Protein AF-A0A947BH06-F1 (afdb_monomer_lite)

Sequence (73 aa):
ARGYGCVAQNAGDLRDGALNLSCGIRIMAVTVPRDGVISAGMRGVAADWGPFHQASKRSDIQAMTRQSAACRV

Structure (mmCIF, N/CA/C/O backbone):
data_AF-A0A947BH06-F1
#
_entry.id   AF-A0A947BH06-F1
#
loop_
_atom_site.group_PDB
_atom_site.id
_atom_site.type_symbol
_atom_site.label_atom_id
_atom_site.label_alt_id
_atom_site.label_comp_id
_atom_site.label_asym_id
_atom_site.label_entity_id
_atom_site.label_seq_id
_atom_site.pdbx_PDB_ins_code
_atom_site.Cartn_x
_atom_site.Cartn_y
_atom_site.Cartn_z
_atom_site.occupancy
_atom_site.B_iso_or_equiv
_atom_site.auth_seq_id
_atom_site.auth_comp_id
_atom_site.auth_asym_id
_atom_site.auth_atom_id
_atom_site.pdbx_PDB_model_num
ATOM 1 N N . ALA A 1 1 ? 9.899 -2.624 -5.396 1.00 80.56 1 ALA A N 1
ATOM 2 C CA . ALA A 1 1 ? 9.509 -3.077 -6.750 1.00 80.56 1 ALA A CA 1
ATOM 3 C C . ALA A 1 1 ? 9.985 -4.502 -7.042 1.00 80.56 1 ALA A C 1
ATOM 5 O O . ALA A 1 1 ? 9.160 -5.405 -7.024 1.00 80.56 1 ALA A O 1
ATOM 6 N N . ARG A 1 2 ? 11.295 -4.745 -7.227 1.00 91.44 2 ARG A N 1
ATOM 7 C CA . ARG A 1 2 ? 11.809 -6.087 -7.582 1.00 91.44 2 ARG A CA 1
ATOM 8 C C . ARG A 1 2 ? 11.448 -7.197 -6.586 1.00 91.44 2 ARG A C 1
ATOM 10 O O . ARG A 1 2 ? 11.042 -8.264 -7.019 1.00 91.44 2 ARG A O 1
ATOM 17 N N . GLY A 1 3 ? 11.498 -6.923 -5.278 1.00 92.62 3 GLY A N 1
ATOM 18 C CA . GLY A 1 3 ? 11.162 -7.909 -4.235 1.00 92.62 3 GLY A CA 1
ATOM 19 C C . GLY A 1 3 ? 9.728 -8.457 -4.285 1.00 92.62 3 GLY A C 1
ATOM 20 O O . GLY A 1 3 ? 9.472 -9.520 -3.740 1.00 92.62 3 GLY A O 1
ATOM 21 N N . TYR A 1 4 ? 8.816 -7.774 -4.983 1.00 95.06 4 TYR A N 1
ATOM 22 C CA . TYR A 1 4 ? 7.427 -8.207 -5.170 1.00 95.06 4 TYR A CA 1
ATOM 23 C C . TYR A 1 4 ? 7.119 -8.614 -6.623 1.00 95.06 4 TYR A C 1
ATOM 25 O O . TYR A 1 4 ? 5.965 -8.862 -6.975 1.00 95.06 4 TYR A O 1
ATOM 33 N N . GLY A 1 5 ? 8.136 -8.669 -7.494 1.00 95.31 5 GLY A N 1
ATOM 34 C CA . GLY A 1 5 ? 7.966 -9.001 -8.911 1.00 95.31 5 GLY A CA 1
ATOM 35 C C . GLY A 1 5 ? 7.074 -8.006 -9.659 1.00 95.31 5 GLY A C 1
ATOM 36 O O . GLY A 1 5 ? 6.220 -8.416 -10.440 1.00 95.31 5 GLY A O 1
ATOM 37 N N . CYS A 1 6 ? 7.205 -6.708 -9.367 1.00 97.06 6 CYS A N 1
ATOM 38 C CA . CYS A 1 6 ? 6.460 -5.666 -10.074 1.00 97.06 6 CYS A CA 1
ATOM 39 C C . CYS A 1 6 ? 6.890 -5.548 -11.542 1.00 97.06 6 CYS A C 1
ATOM 41 O O . CYS A 1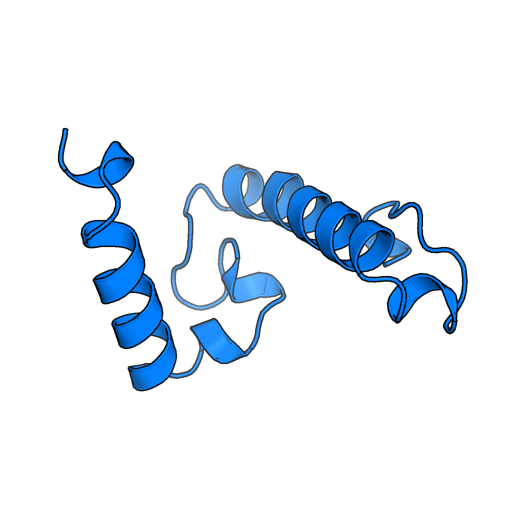 6 ? 8.042 -5.824 -11.869 1.00 97.06 6 CYS A O 1
ATOM 43 N N . VAL A 1 7 ? 5.978 -5.074 -12.400 1.00 96.50 7 VAL A N 1
ATOM 44 C CA . VAL A 1 7 ? 6.242 -4.860 -13.835 1.00 96.50 7 VAL A CA 1
ATOM 45 C C . VAL A 1 7 ? 7.280 -3.759 -14.061 1.00 96.50 7 VAL A C 1
ATOM 47 O O . VAL A 1 7 ? 8.140 -3.925 -14.916 1.00 96.50 7 VAL A O 1
ATOM 50 N N . ALA A 1 8 ? 7.261 -2.686 -13.262 1.00 96.25 8 ALA A N 1
ATOM 51 C CA . ALA A 1 8 ? 8.292 -1.647 -13.288 1.00 96.25 8 ALA A CA 1
ATOM 52 C C . ALA A 1 8 ? 9.692 -2.233 -13.007 1.00 96.25 8 ALA A C 1
ATOM 54 O O . ALA A 1 8 ? 9.944 -2.733 -11.905 1.00 96.25 8 ALA A O 1
ATOM 55 N N . GLN A 1 9 ? 10.601 -2.142 -13.983 1.00 93.88 9 GLN A N 1
ATOM 56 C CA . GLN A 1 9 ? 11.952 -2.715 -13.918 1.00 93.88 9 GLN A CA 1
ATOM 57 C C . GLN A 1 9 ? 13.038 -1.670 -13.641 1.00 93.88 9 GLN A C 1
ATOM 59 O O . GLN A 1 9 ? 14.105 -2.016 -13.125 1.00 93.88 9 GLN A O 1
ATOM 64 N N . ASN A 1 10 ? 12.784 -0.396 -13.946 1.00 95.19 10 ASN A N 1
ATOM 65 C CA . ASN A 1 10 ? 13.749 0.691 -13.771 1.00 95.19 10 ASN A CA 1
ATOM 66 C C . ASN A 1 10 ? 13.152 1.900 -13.019 1.00 95.19 10 ASN A C 1
ATOM 68 O O . ASN A 1 10 ? 11.972 1.931 -12.681 1.00 95.19 10 ASN A O 1
ATOM 72 N N . ALA A 1 11 ? 13.987 2.896 -12.710 1.00 94.56 11 ALA A N 1
ATOM 73 C CA . ALA A 1 11 ? 13.568 4.071 -11.941 1.00 94.56 11 ALA A CA 1
ATOM 74 C C . ALA A 1 11 ? 12.579 4.984 -12.691 1.00 94.56 11 ALA A C 1
ATOM 76 O O . ALA A 1 11 ? 11.774 5.656 -12.048 1.00 94.56 11 ALA A O 1
ATOM 77 N N . GLY A 1 12 ? 12.640 5.013 -14.026 1.00 96.56 12 GLY A N 1
ATOM 78 C CA . GLY A 1 12 ? 11.696 5.744 -14.869 1.00 96.56 12 GLY A CA 1
ATOM 79 C C . GLY A 1 12 ? 10.297 5.138 -14.792 1.00 96.56 12 GLY A C 1
ATOM 80 O O . GLY A 1 12 ? 9.341 5.861 -14.528 1.00 96.56 12 GLY A O 1
ATOM 81 N N . ASP A 1 13 ? 10.198 3.811 -14.885 1.00 96.88 13 ASP A N 1
ATOM 82 C CA . ASP A 1 13 ? 8.930 3.073 -14.788 1.00 96.88 13 ASP A CA 1
ATOM 83 C C . ASP A 1 13 ? 8.179 3.347 -13.477 1.00 96.88 13 ASP A C 1
ATOM 85 O O . ASP A 1 13 ? 6.955 3.337 -13.437 1.00 96.88 13 ASP A O 1
ATOM 89 N N . LEU A 1 14 ? 8.896 3.608 -12.378 1.00 94.00 14 LEU A N 1
ATOM 90 C CA . LEU A 1 14 ? 8.278 3.893 -11.076 1.00 94.00 14 LEU A CA 1
ATOM 91 C C . LEU A 1 14 ? 7.511 5.218 -11.040 1.00 94.00 14 LEU A C 1
ATOM 93 O O . LEU A 1 14 ? 6.728 5.435 -10.111 1.00 94.00 14 LEU A O 1
ATOM 97 N N . ARG A 1 15 ? 7.767 6.098 -12.012 1.00 96.88 15 ARG A N 1
ATOM 98 C CA . ARG A 1 15 ? 7.074 7.377 -12.186 1.00 96.88 15 ARG A CA 1
ATOM 99 C C . ARG A 1 15 ? 5.857 7.256 -13.099 1.00 96.88 15 ARG A C 1
ATOM 101 O O . ARG A 1 15 ? 5.037 8.168 -13.105 1.00 96.88 15 ARG A O 1
ATOM 108 N N . ASP A 1 16 ? 5.726 6.155 -13.837 1.00 98.19 16 ASP A N 1
ATOM 109 C CA . ASP A 1 16 ? 4.501 5.852 -14.565 1.00 98.19 16 ASP A CA 1
ATOM 110 C C . ASP A 1 16 ? 3.397 5.462 -13.573 1.00 98.19 16 ASP A C 1
ATOM 112 O O . ASP A 1 16 ? 3.569 4.574 -12.734 1.00 98.19 16 ASP A O 1
ATOM 116 N N . GLY A 1 17 ? 2.254 6.144 -13.651 1.00 97.62 17 GLY A N 1
ATOM 117 C CA . GLY A 1 17 ? 1.168 5.966 -12.690 1.00 97.62 17 GLY A CA 1
ATOM 118 C C . GLY A 1 17 ? 0.552 4.567 -12.724 1.00 97.62 17 GLY A C 1
ATOM 119 O O . GLY A 1 17 ? 0.239 4.011 -11.670 1.00 97.62 17 GLY A O 1
ATOM 120 N N . ALA A 1 18 ? 0.410 3.970 -13.910 1.00 98.12 18 ALA A N 1
ATOM 121 C CA . ALA A 1 18 ? -0.192 2.651 -14.060 1.00 98.12 18 ALA A CA 1
ATOM 122 C C . ALA A 1 18 ? 0.747 1.556 -13.536 1.00 98.12 18 ALA A C 1
ATOM 124 O O . ALA A 1 18 ? 0.317 0.675 -12.785 1.00 98.12 18 ALA A O 1
ATOM 125 N N . LEU A 1 19 ? 2.041 1.641 -13.859 1.00 98.06 19 LEU A N 1
ATOM 126 C CA . LEU A 1 19 ? 3.054 0.717 -13.347 1.00 98.06 19 LEU A CA 1
ATOM 127 C C . LEU A 1 19 ? 3.236 0.850 -11.830 1.00 98.06 19 LEU A C 1
ATOM 129 O O . LEU A 1 19 ? 3.367 -0.162 -11.132 1.00 98.06 19 LEU A O 1
ATOM 133 N N . ASN A 1 20 ? 3.191 2.077 -11.303 1.00 96.81 20 ASN A N 1
ATOM 134 C CA . ASN A 1 20 ? 3.254 2.336 -9.868 1.00 96.81 20 ASN A CA 1
ATOM 135 C C . ASN A 1 20 ? 2.051 1.725 -9.133 1.00 96.81 20 ASN A C 1
ATOM 137 O O . ASN A 1 20 ? 2.231 0.940 -8.197 1.00 96.81 20 ASN A O 1
ATOM 141 N N . LEU A 1 21 ? 0.833 2.016 -9.601 1.00 97.56 21 LEU A N 1
ATOM 142 C CA . LEU A 1 21 ? -0.395 1.518 -8.986 1.00 97.56 21 LEU A CA 1
ATOM 143 C C . LEU A 1 21 ? -0.490 -0.012 -9.062 1.00 97.56 21 LEU A C 1
ATOM 145 O O . LEU A 1 21 ? -0.816 -0.655 -8.064 1.00 97.56 21 LEU A O 1
ATOM 149 N N . SER A 1 22 ? -0.143 -0.608 -10.208 1.00 97.81 22 SER A N 1
ATOM 150 C CA . SER A 1 22 ? -0.084 -2.066 -10.369 1.00 97.81 22 SER A CA 1
ATOM 151 C C . SER A 1 22 ? 0.880 -2.707 -9.365 1.00 97.81 22 SER A C 1
ATOM 153 O O . SER A 1 22 ? 0.534 -3.695 -8.711 1.00 97.81 22 SER A O 1
ATOM 155 N N . CYS A 1 23 ? 2.067 -2.119 -9.178 1.00 97.75 23 CYS A N 1
ATOM 156 C CA . CYS A 1 23 ? 3.020 -2.580 -8.170 1.00 97.75 23 CYS A CA 1
ATOM 157 C C . CYS A 1 23 ? 2.442 -2.471 -6.752 1.00 97.75 23 CYS A C 1
ATOM 159 O O . CYS A 1 23 ? 2.551 -3.421 -5.979 1.00 97.75 23 CYS A O 1
ATOM 161 N N . GLY A 1 24 ? 1.772 -1.362 -6.425 1.00 97.25 24 GLY A N 1
ATOM 162 C CA . GLY A 1 24 ? 1.120 -1.183 -5.130 1.00 97.25 24 GLY A CA 1
ATOM 163 C C . GLY A 1 24 ? 0.061 -2.249 -4.843 1.00 97.25 24 GLY A C 1
ATOM 164 O O . GLY A 1 24 ? 0.082 -2.865 -3.779 1.00 97.25 24 GLY A O 1
ATOM 165 N N . ILE A 1 25 ? -0.812 -2.548 -5.809 1.00 97.50 25 ILE A N 1
ATOM 166 C CA . ILE A 1 25 ? -1.809 -3.623 -5.681 1.00 97.50 25 ILE A CA 1
ATOM 167 C C . ILE A 1 25 ? -1.126 -4.971 -5.430 1.00 97.50 25 ILE A C 1
ATOM 169 O O . ILE A 1 25 ? -1.546 -5.723 -4.552 1.00 97.50 25 ILE A O 1
ATOM 173 N N . ARG A 1 26 ? -0.042 -5.265 -6.155 1.00 97.69 26 ARG A N 1
ATOM 174 C CA . ARG A 1 26 ? 0.696 -6.525 -6.006 1.00 97.69 26 ARG A CA 1
ATOM 175 C C . ARG A 1 26 ? 1.341 -6.674 -4.629 1.00 97.69 26 ARG A C 1
ATOM 177 O O . ARG A 1 26 ? 1.297 -7.760 -4.064 1.00 97.69 26 ARG A O 1
ATOM 184 N N . ILE A 1 27 ? 1.896 -5.595 -4.079 1.00 98.12 27 ILE A N 1
ATOM 185 C CA . ILE A 1 27 ? 2.433 -5.584 -2.713 1.00 98.12 27 ILE A CA 1
ATOM 186 C C . ILE A 1 27 ? 1.305 -5.871 -1.709 1.00 98.12 27 ILE A C 1
ATOM 188 O O . ILE A 1 27 ? 1.443 -6.778 -0.891 1.00 98.12 27 ILE A O 1
ATOM 192 N N . MET A 1 28 ? 0.160 -5.181 -1.814 1.00 97.88 28 MET A N 1
ATOM 193 C CA . MET A 1 28 ? -0.988 -5.408 -0.918 1.00 97.88 28 MET A CA 1
ATOM 194 C C . MET A 1 28 ? -1.530 -6.840 -1.013 1.00 97.88 28 MET A C 1
ATOM 196 O O . MET A 1 28 ? -1.880 -7.430 0.007 1.00 97.88 28 MET A O 1
ATOM 200 N N . ALA A 1 29 ? -1.552 -7.422 -2.216 1.00 98.06 29 ALA A N 1
ATOM 201 C CA . ALA A 1 29 ? -1.964 -8.807 -2.443 1.00 98.06 29 ALA A CA 1
ATOM 202 C C . ALA A 1 29 ? -1.042 -9.837 -1.765 1.00 98.06 29 ALA A C 1
ATOM 204 O O . ALA A 1 29 ? -1.459 -10.969 -1.542 1.00 98.06 29 ALA A O 1
ATOM 205 N N . VAL A 1 30 ? 0.192 -9.457 -1.417 1.00 98.06 30 VAL A N 1
ATOM 206 C CA . VAL A 1 30 ? 1.105 -10.289 -0.625 1.00 98.06 30 VAL A CA 1
ATOM 207 C C . VAL A 1 30 ? 0.946 -9.996 0.864 1.00 98.06 30 VAL A C 1
ATOM 209 O O . VAL A 1 30 ? 0.756 -10.918 1.654 1.00 98.06 30 VAL A O 1
ATOM 212 N N . THR A 1 31 ? 1.019 -8.729 1.271 1.00 98.19 31 THR A N 1
ATOM 213 C CA . THR A 1 31 ? 1.136 -8.373 2.692 1.00 98.19 31 THR A CA 1
ATOM 214 C C . THR A 1 31 ? -0.170 -8.511 3.465 1.00 98.19 31 THR A C 1
ATOM 216 O O . THR A 1 31 ? -0.144 -8.963 4.609 1.00 98.19 31 THR A O 1
ATOM 219 N N . VAL A 1 32 ? -1.317 -8.187 2.857 1.00 98.25 32 VAL A N 1
ATOM 220 C CA . VAL A 1 32 ? -2.622 -8.292 3.527 1.00 98.25 32 VAL A CA 1
ATOM 221 C C . VAL A 1 32 ? -2.972 -9.749 3.844 1.00 98.25 32 VAL A C 1
ATOM 223 O O . VAL A 1 32 ? -3.280 -10.017 5.006 1.00 98.25 32 VAL A O 1
ATOM 226 N N . PRO A 1 33 ? -2.881 -10.716 2.906 1.00 98.38 33 PRO A N 1
ATOM 227 C CA . PRO A 1 33 ? -3.117 -12.120 3.237 1.00 98.38 33 PRO A CA 1
ATOM 228 C C . PRO A 1 33 ? -2.049 -12.703 4.164 1.00 98.38 33 PRO A C 1
ATOM 230 O O . PRO A 1 33 ? -2.408 -13.414 5.099 1.00 98.38 33 PRO A O 1
ATOM 233 N N . ARG A 1 34 ? -0.760 -12.371 3.958 1.00 98.12 34 ARG A N 1
ATOM 234 C CA . ARG A 1 34 ? 0.344 -12.813 4.835 1.00 98.12 34 ARG A CA 1
ATOM 235 C C . ARG A 1 34 ? 0.068 -12.457 6.292 1.00 98.12 34 ARG A C 1
ATOM 237 O O . ARG A 1 34 ? 0.300 -13.273 7.178 1.00 98.12 34 ARG A O 1
ATOM 244 N N . ASP A 1 35 ? -0.430 -11.246 6.524 1.00 98.50 35 ASP A N 1
ATOM 245 C CA . ASP A 1 35 ? -0.631 -10.732 7.871 1.00 98.50 35 ASP A CA 1
ATOM 246 C C . ASP A 1 35 ? -2.075 -10.847 8.363 1.00 98.50 35 ASP A C 1
ATOM 248 O O . AS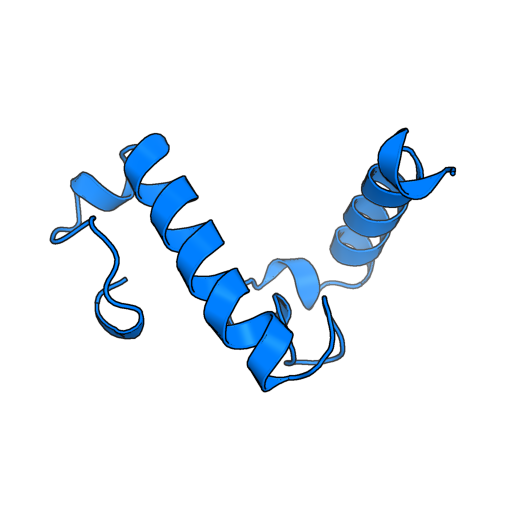P A 1 35 ? -2.334 -10.503 9.511 1.00 98.50 35 ASP A O 1
ATOM 252 N N . GLY A 1 36 ? -3.033 -11.270 7.541 1.00 98.44 36 GLY A N 1
ATOM 253 C CA . GLY A 1 36 ? -4.444 -11.416 7.917 1.00 98.44 36 GLY A CA 1
ATOM 254 C C . GLY A 1 36 ? -5.152 -10.122 8.343 1.00 98.44 36 GLY A C 1
ATOM 255 O O . GLY A 1 36 ? -6.171 -10.182 9.026 1.00 98.44 36 GLY A O 1
ATOM 256 N N . VAL A 1 37 ? -4.616 -8.946 7.999 1.00 97.88 37 VAL A N 1
ATOM 257 C CA . VAL A 1 37 ? -5.194 -7.633 8.338 1.00 97.88 37 VAL A CA 1
ATOM 258 C C . VAL A 1 37 ? -4.951 -6.625 7.219 1.00 97.88 37 VAL A C 1
ATOM 260 O O . VAL A 1 37 ? -3.917 -6.666 6.558 1.00 97.88 37 VAL A O 1
ATOM 263 N N . ILE A 1 38 ? -5.863 -5.659 7.055 1.00 96.19 38 ILE A N 1
ATOM 264 C CA . ILE A 1 38 ? -5.633 -4.520 6.150 1.00 96.19 38 ILE A CA 1
ATOM 265 C C . ILE A 1 38 ? -4.502 -3.632 6.686 1.00 96.19 38 ILE A C 1
ATOM 267 O O . ILE A 1 38 ? -3.581 -3.298 5.952 1.00 96.19 38 ILE A O 1
ATOM 271 N N . SER A 1 39 ? -4.551 -3.243 7.963 1.00 96.81 39 SER A N 1
ATOM 272 C CA . SER A 1 39 ? -3.508 -2.424 8.593 1.00 96.81 39 SER A CA 1
ATOM 273 C C . SER A 1 39 ? -3.583 -2.513 10.119 1.00 96.81 39 SER A C 1
ATOM 275 O O . SER A 1 39 ? -4.576 -2.079 10.703 1.00 96.81 39 SER A O 1
ATOM 277 N N . ALA A 1 40 ? -2.518 -2.985 10.773 1.00 95.31 40 ALA A N 1
ATOM 278 C CA . ALA A 1 40 ? -2.369 -2.943 12.234 1.00 95.31 40 ALA A CA 1
ATOM 279 C C . ALA A 1 40 ? -0.885 -2.919 12.639 1.00 95.31 40 ALA A C 1
ATOM 281 O O . ALA A 1 40 ? -0.142 -3.845 12.327 1.00 95.31 40 ALA A O 1
ATOM 282 N N . GLY A 1 41 ? -0.426 -1.876 13.339 1.00 93.56 41 GLY A N 1
ATOM 283 C CA . GLY A 1 41 ? 1.004 -1.720 13.642 1.00 93.56 41 GLY A CA 1
ATOM 284 C C . GLY A 1 41 ? 1.847 -1.681 12.359 1.00 93.56 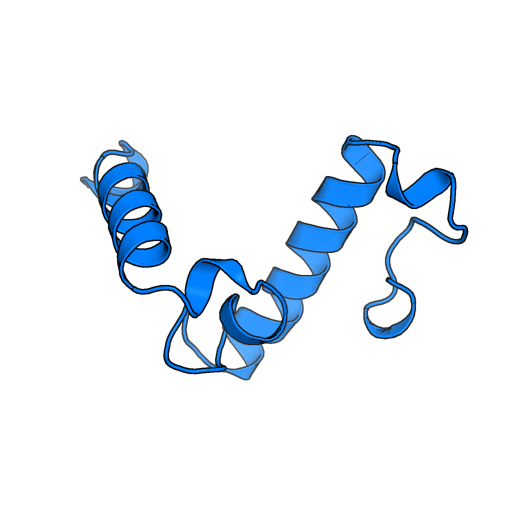41 GLY A C 1
ATOM 285 O O . GLY A 1 41 ? 1.678 -0.769 11.556 1.00 93.56 41 GLY A O 1
ATOM 286 N N . MET A 1 42 ? 2.714 -2.682 12.166 1.00 95.12 42 MET A N 1
ATOM 287 C CA . MET A 1 42 ? 3.554 -2.871 10.966 1.00 95.12 42 MET A CA 1
ATOM 288 C C . MET A 1 42 ? 3.005 -3.932 9.989 1.00 95.12 42 MET A C 1
ATOM 290 O O . MET A 1 42 ? 3.735 -4.419 9.133 1.00 95.12 42 MET A O 1
ATOM 294 N N . ARG A 1 43 ? 1.744 -4.353 10.146 1.00 97.56 43 ARG A N 1
ATOM 295 C CA . ARG A 1 43 ? 1.127 -5.443 9.372 1.00 97.56 43 ARG A CA 1
ATOM 296 C C . ARG A 1 43 ? 0.197 -4.947 8.266 1.00 97.56 43 ARG A C 1
ATOM 298 O O . ARG A 1 43 ? -0.423 -3.890 8.399 1.00 97.56 43 ARG A O 1
ATOM 305 N N . GLY A 1 44 ? 0.031 -5.765 7.230 1.00 98.00 44 GLY A N 1
ATOM 306 C CA . GLY A 1 44 ? -0.817 -5.508 6.070 1.00 98.00 44 GLY A CA 1
ATOM 307 C C . GLY A 1 44 ? -0.216 -4.428 5.179 1.00 98.00 44 GLY A C 1
ATOM 308 O O . GLY A 1 44 ? 0.988 -4.404 4.929 1.00 98.00 44 GLY A O 1
ATOM 309 N N . VAL A 1 45 ? -1.039 -3.473 4.755 1.00 97.19 45 VAL A N 1
ATOM 310 C CA . VAL A 1 45 ? -0.587 -2.291 4.005 1.00 97.19 45 VAL A CA 1
ATOM 311 C C . VAL A 1 45 ? 0.376 -1.432 4.843 1.00 97.19 45 VAL A C 1
ATOM 313 O O . VAL A 1 45 ? 1.222 -0.734 4.302 1.00 97.19 45 VAL A O 1
ATOM 316 N N . ALA A 1 46 ? 0.346 -1.508 6.175 1.00 97.44 46 ALA A N 1
ATOM 317 C CA . ALA A 1 46 ? 1.313 -0.773 6.991 1.00 97.44 46 ALA A CA 1
ATOM 318 C C . ALA A 1 46 ? 2.751 -1.320 6.895 1.00 97.44 46 ALA A C 1
ATOM 320 O O . ALA A 1 46 ? 3.667 -0.645 7.343 1.00 97.44 46 ALA A O 1
ATOM 321 N N . ALA A 1 47 ? 2.980 -2.503 6.318 1.00 97.19 47 ALA A N 1
ATOM 322 C CA . ALA A 1 47 ? 4.331 -3.050 6.180 1.00 97.19 47 ALA A CA 1
ATOM 323 C C . ALA A 1 47 ? 5.217 -2.240 5.211 1.00 97.19 47 ALA A C 1
ATOM 325 O O . ALA A 1 47 ? 6.429 -2.173 5.407 1.00 97.19 47 ALA A O 1
ATOM 326 N N . ASP A 1 48 ? 4.616 -1.600 4.200 1.00 96.69 48 ASP A N 1
ATOM 327 C CA . ASP A 1 48 ? 5.351 -0.905 3.132 1.00 96.69 48 ASP A CA 1
ATOM 328 C C . ASP A 1 48 ? 4.953 0.576 2.985 1.00 96.69 48 ASP A C 1
ATOM 330 O O . ASP A 1 48 ? 5.692 1.357 2.383 1.00 96.69 48 ASP A O 1
ATOM 334 N N . TRP A 1 49 ? 3.810 1.002 3.540 1.00 96.44 49 TRP A N 1
ATOM 335 C CA . TRP A 1 49 ? 3.303 2.367 3.368 1.00 96.44 49 TRP A CA 1
ATOM 336 C C . TRP A 1 49 ? 3.346 3.189 4.656 1.00 96.44 49 TRP A C 1
ATOM 338 O O . TRP A 1 49 ? 2.459 3.127 5.510 1.00 96.44 49 TRP A O 1
ATOM 348 N N . GLY A 1 50 ? 4.326 4.092 4.711 1.00 95.75 50 GLY A N 1
ATOM 349 C CA . GLY A 1 50 ? 4.561 5.007 5.830 1.00 95.75 50 GLY A CA 1
ATOM 350 C C . GLY A 1 50 ? 3.359 5.828 6.339 1.00 95.75 50 GLY A C 1
ATOM 351 O O . GLY A 1 50 ? 3.274 6.046 7.552 1.00 95.75 50 GLY A O 1
ATOM 352 N N . PRO A 1 51 ? 2.403 6.289 5.499 1.00 95.88 51 PRO A N 1
ATOM 353 C CA . PRO A 1 51 ? 1.216 6.999 5.982 1.00 95.88 51 PRO A CA 1
ATOM 354 C C . PRO A 1 51 ? 0.403 6.223 7.024 1.00 95.88 51 PRO A C 1
ATOM 356 O O . PRO A 1 51 ? -0.167 6.839 7.921 1.00 95.88 51 PRO A O 1
ATOM 359 N N . PHE A 1 52 ? 0.407 4.888 6.972 1.00 96.56 52 PHE A N 1
ATOM 360 C CA . PHE A 1 52 ? -0.307 4.058 7.942 1.00 96.56 52 PHE A CA 1
ATOM 361 C C . PHE A 1 52 ? 0.346 4.037 9.328 1.00 96.56 52 PHE A C 1
ATOM 363 O O . PHE A 1 52 ? -0.299 3.594 10.276 1.00 96.56 52 PHE A O 1
ATOM 370 N N . HIS A 1 53 ? 1.561 4.566 9.500 1.00 95.81 53 HIS A N 1
ATOM 371 C CA . HIS A 1 53 ? 2.181 4.747 10.820 1.00 95.81 53 HIS A CA 1
ATOM 372 C C . HIS A 1 53 ? 1.779 6.059 11.498 1.00 95.81 53 HIS A C 1
ATOM 374 O O . HIS A 1 53 ? 1.898 6.189 12.713 1.00 95.81 53 HIS A O 1
ATOM 380 N N . GLN A 1 54 ? 1.255 7.025 10.744 1.00 96.38 54 GLN A N 1
ATOM 381 C CA . GLN A 1 54 ? 0.801 8.304 11.283 1.00 96.38 54 GLN A CA 1
ATOM 382 C C . GLN A 1 54 ? -0.680 8.205 11.640 1.00 96.38 54 GLN A C 1
ATOM 384 O O . GLN A 1 54 ? -1.521 7.982 10.772 1.00 96.38 54 GLN A O 1
ATOM 389 N N . ALA A 1 55 ? -1.003 8.363 12.927 1.00 95.12 55 ALA A N 1
ATOM 390 C CA . ALA A 1 55 ? -2.360 8.150 13.431 1.00 95.12 55 ALA A CA 1
ATOM 391 C C . ALA A 1 55 ? -3.404 9.041 12.738 1.00 95.12 55 ALA A C 1
ATOM 393 O O . ALA A 1 55 ? -4.454 8.535 12.354 1.00 95.12 55 ALA A O 1
ATOM 394 N N . SER A 1 56 ? -3.087 10.320 12.516 1.00 97.19 56 SER A N 1
ATOM 395 C CA . SER A 1 56 ? -3.961 11.265 11.808 1.00 97.19 56 SER A CA 1
ATOM 396 C C . SER A 1 56 ? -4.244 10.817 10.373 1.00 97.19 56 SER A C 1
ATOM 398 O O . SER A 1 56 ? -5.392 10.572 10.024 1.00 97.19 56 SER A O 1
ATOM 400 N N . LYS A 1 57 ? -3.201 10.577 9.571 1.00 97.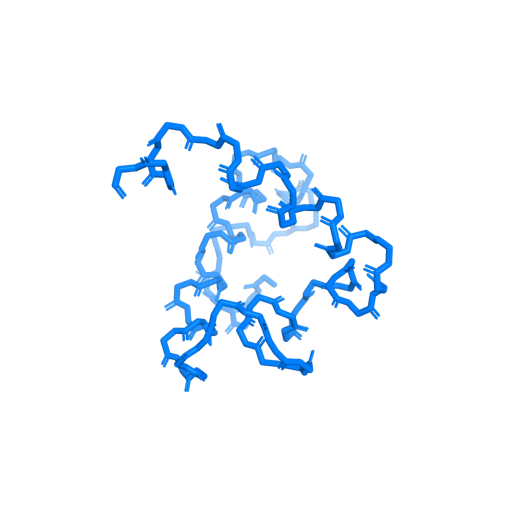69 57 LYS A N 1
ATOM 401 C CA . LYS A 1 57 ? -3.342 10.132 8.172 1.00 97.69 57 LYS A CA 1
ATOM 402 C C . LYS A 1 57 ? -4.102 8.814 8.052 1.00 97.69 57 LYS A C 1
ATOM 404 O O . LYS A 1 57 ? -4.952 8.657 7.181 1.00 97.69 57 LYS A O 1
ATOM 409 N N . ARG A 1 58 ? -3.814 7.858 8.939 1.00 96.06 58 ARG A N 1
ATOM 410 C CA . ARG A 1 58 ? -4.537 6.584 8.988 1.00 96.06 58 ARG A CA 1
ATOM 411 C C . ARG A 1 58 ? -6.016 6.792 9.324 1.00 96.06 58 ARG A C 1
ATOM 413 O O . ARG A 1 58 ? -6.853 6.135 8.714 1.00 96.06 58 ARG A O 1
ATOM 420 N N . SER A 1 59 ? -6.331 7.691 10.258 1.00 96.31 59 SER A N 1
ATOM 421 C CA . SER A 1 59 ? -7.711 8.047 10.604 1.00 96.31 59 SER A CA 1
ATOM 422 C C . SER A 1 59 ? -8.452 8.655 9.412 1.00 96.31 59 SER A C 1
ATOM 424 O O . SER A 1 59 ? -9.570 8.236 9.121 1.00 96.31 59 SER A O 1
ATOM 426 N N . ASP A 1 60 ? -7.816 9.564 8.670 1.00 97.75 60 ASP A N 1
ATOM 427 C CA . ASP A 1 60 ? -8.417 10.191 7.486 1.00 97.75 60 ASP A CA 1
ATOM 428 C C . ASP A 1 60 ? -8.731 9.156 6.397 1.00 97.75 60 ASP A C 1
ATOM 430 O O . ASP A 1 60 ? -9.840 9.117 5.860 1.00 97.75 60 ASP A O 1
ATOM 434 N N . ILE A 1 61 ? -7.791 8.243 6.124 1.00 96.62 61 ILE A N 1
ATOM 435 C CA . ILE A 1 61 ? -7.989 7.141 5.170 1.00 96.62 61 ILE A CA 1
ATOM 436 C C . ILE A 1 61 ? -9.133 6.229 5.629 1.00 96.62 61 ILE A C 1
ATOM 438 O O . ILE A 1 61 ? -9.990 5.864 4.828 1.00 96.62 61 ILE A O 1
ATOM 442 N N . GLN A 1 62 ? -9.188 5.870 6.916 1.00 95.62 62 GLN A N 1
ATOM 443 C CA . GLN A 1 62 ? -10.276 5.054 7.461 1.00 95.62 62 GLN A CA 1
ATOM 444 C C . GLN A 1 62 ? -11.633 5.750 7.327 1.00 95.62 62 GLN A C 1
ATOM 446 O O . GLN A 1 62 ? -12.609 5.107 6.938 1.00 95.62 62 GLN A O 1
ATOM 451 N N . ALA A 1 63 ? -11.698 7.047 7.630 1.00 96.56 63 ALA A N 1
ATOM 452 C CA . ALA A 1 63 ? -12.912 7.839 7.504 1.00 96.56 63 ALA A CA 1
ATOM 453 C C . ALA A 1 63 ? -13.393 7.890 6.048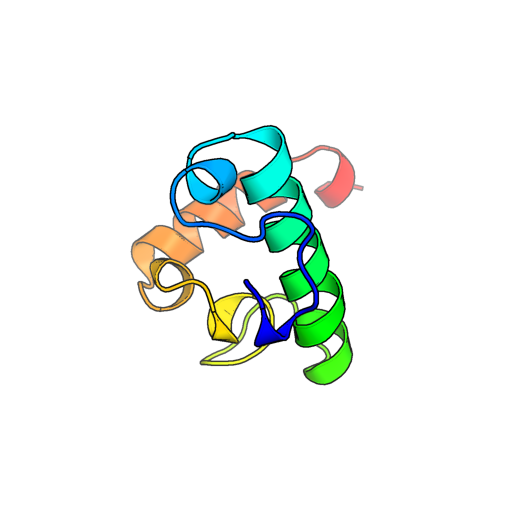 1.00 96.56 63 ALA A C 1
ATOM 455 O O . ALA A 1 63 ? -14.580 7.682 5.800 1.00 96.56 63 ALA A O 1
ATOM 456 N N . MET A 1 64 ? -12.486 8.096 5.089 1.00 95.62 64 MET A N 1
ATOM 457 C CA . MET A 1 64 ? -12.801 8.073 3.659 1.00 95.62 64 MET A CA 1
ATOM 458 C C . MET A 1 64 ? -13.285 6.687 3.203 1.00 95.62 64 MET A C 1
ATOM 460 O O . MET A 1 64 ? -14.321 6.579 2.551 1.00 95.62 64 MET A O 1
ATOM 464 N N . THR A 1 65 ? -12.596 5.608 3.585 1.00 95.25 65 THR A N 1
ATOM 465 C CA . THR A 1 65 ? -12.967 4.239 3.185 1.00 95.25 65 THR A CA 1
ATOM 466 C C . THR A 1 65 ? -14.342 3.836 3.717 1.00 95.25 65 THR A C 1
ATOM 468 O O . THR A 1 65 ? -15.153 3.292 2.967 1.00 95.25 65 THR A O 1
ATOM 471 N N . ARG A 1 66 ? -14.658 4.165 4.978 1.00 95.75 66 ARG A N 1
ATOM 472 C CA . ARG A 1 66 ? -15.985 3.921 5.583 1.00 95.75 66 ARG A CA 1
ATOM 473 C C . ARG A 1 66 ? -17.113 4.687 4.889 1.00 95.75 66 ARG A C 1
ATOM 475 O O . ARG A 1 66 ? -18.276 4.319 5.015 1.00 95.75 66 ARG A O 1
ATOM 482 N N . GLN A 1 67 ? -16.788 5.760 4.173 1.00 96.00 67 GLN A N 1
ATOM 483 C CA . GLN A 1 67 ? -17.763 6.512 3.392 1.00 96.00 67 GLN A CA 1
ATOM 484 C C . GLN A 1 67 ? -18.034 5.901 2.011 1.00 96.00 67 GLN A C 1
ATOM 486 O O . GLN A 1 67 ? -19.005 6.291 1.365 1.00 96.00 67 GLN A O 1
ATOM 491 N N . SER A 1 68 ? -17.226 4.945 1.550 1.00 94.00 68 SER A N 1
ATOM 492 C CA . SER A 1 68 ? -17.474 4.280 0.271 1.00 94.00 68 SER A CA 1
ATOM 493 C C . SER A 1 68 ? -18.740 3.418 0.331 1.00 94.00 68 SER A C 1
ATOM 495 O O . SER A 1 68 ? -19.022 2.779 1.344 1.00 94.00 68 SER A O 1
ATOM 497 N N . ALA A 1 69 ? -19.500 3.372 -0.767 1.00 95.12 69 ALA A N 1
ATOM 498 C CA . ALA A 1 69 ? -20.722 2.567 -0.847 1.00 95.12 69 ALA A CA 1
ATOM 499 C C . ALA A 1 69 ? -20.462 1.081 -0.540 1.00 95.12 69 ALA A C 1
ATOM 501 O O . ALA A 1 69 ? -21.249 0.449 0.153 1.00 95.12 69 ALA A O 1
ATOM 502 N N . ALA A 1 70 ? -19.312 0.557 -0.975 1.00 90.88 70 ALA A N 1
ATOM 503 C CA . ALA A 1 70 ? -18.899 -0.825 -0.742 1.00 90.88 70 ALA A CA 1
ATOM 504 C C . ALA A 1 70 ? -18.657 -1.174 0.739 1.00 90.88 70 ALA A C 1
ATOM 506 O O . ALA A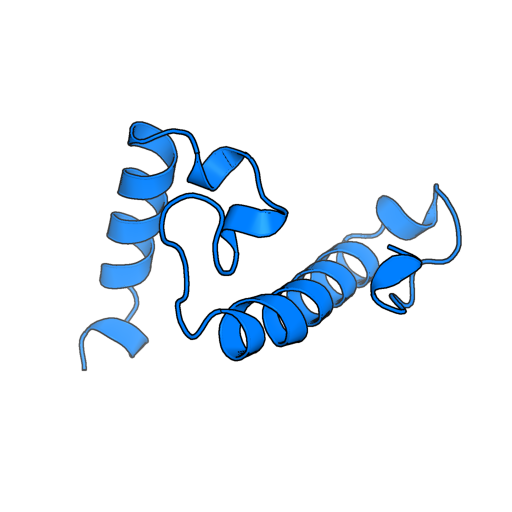 1 70 ? -18.666 -2.348 1.088 1.00 90.88 70 ALA A O 1
ATOM 507 N N . CYS A 1 71 ? -18.428 -0.186 1.609 1.00 93.56 71 CYS A N 1
ATOM 508 C CA . CYS A 1 71 ? -18.237 -0.400 3.048 1.00 93.56 71 CYS A CA 1
ATOM 509 C C . CYS A 1 71 ? -19.440 0.038 3.897 1.00 93.56 71 CYS A C 1
ATOM 511 O O . CYS A 1 71 ? -19.363 -0.026 5.123 1.00 93.56 71 CYS A O 1
ATOM 513 N N . ARG A 1 72 ? -20.516 0.523 3.265 1.00 88.94 72 ARG A N 1
ATOM 514 C CA . ARG A 1 72 ? -21.770 0.921 3.928 1.00 88.94 72 ARG A CA 1
ATOM 515 C C . ARG A 1 72 ? -22.877 -0.132 3.811 1.00 88.94 72 ARG A C 1
ATOM 517 O O . ARG A 1 72 ? -23.974 0.118 4.305 1.00 88.94 72 ARG A O 1
ATOM 524 N N . VAL A 1 73 ? -22.601 -1.237 3.120 1.00 69.38 73 VAL A N 1
ATOM 525 C CA . VAL A 1 73 ? -23.500 -2.391 2.967 1.00 69.38 73 VAL A CA 1
ATOM 526 C C . VAL A 1 73 ? -23.442 -3.325 4.164 1.00 69.38 73 VAL A C 1
ATOM 528 O O . VAL A 1 73 ? -22.365 -3.405 4.799 1.00 69.38 73 VAL A O 1
#

Foldseek 3Di:
DVVLPQPDDDPVLCPPPVSVVSSLVSQLVPFCVVQVHCDDDCGRSNVPDPLSVDPVSVVVVVVVVCPDPVNVD

Secondary structure (DSSP, 8-state):
-GGGT-S--STTGGGSHHHHHHHHHHHHHHHHHHHTSSEETTEEGGGT-GGGGSHHHHHHHHHHHHTSGGG--

Radius of gyration: 13.71 Å; chains: 1; bounding box: 37×24×28 Å

pLDDT: mean 95.73, std 4.04, range [69.38, 98.5]